Protein AF-A0A358Q6A5-F1 (afdb_monomer_lite)

Radius of gyration: 12.93 Å; chains: 1; bounding box: 24×24×47 Å

Foldseek 3Di:
DPPPVVLVVLLVVLVVLLCQQFPGPPDDLVPTAGDPPDDPVSLVVSLVSLVPRPDPVSSVVSVVSSVSSVVNNVVVVD

Secondary structure (DSSP, 8-state):
--HHHHHHHHHHHHHHHHHTTBS-SSS-GGG--BPTT--HHHHHHHHHHHHT-S-HHHHHHHHHHHHHHHHHHHHH--

pLDDT: mean 89.34, std 12.72, range [44.31, 97.75]

Sequence (78 aa):
MPKQQKKLAKVAAAQAAIDDLFVDATVADAEKVLAEGVDQAQIDAATALVDTIADEDTKLAGQTTIAIAQALLDADTQ

Structure (mmCIF, N/CA/C/O backbone):
data_AF-A0A358Q6A5-F1
#
_entry.id   AF-A0A358Q6A5-F1
#
loop_
_atom_site.group_PDB
_atom_site.id
_atom_site.type_symbol
_atom_site.label_atom_id
_atom_site.label_alt_id
_atom_site.label_comp_id
_atom_site.label_asym_id
_atom_site.label_entity_id
_atom_site.label_seq_id
_atom_site.pdbx_PDB_ins_code
_atom_site.Cartn_x
_atom_site.Cartn_y
_atom_site.Cartn_z
_atom_site.occupancy
_atom_site.B_iso_or_equiv
_atom_site.auth_seq_id
_atom_site.auth_comp_id
_atom_site.auth_asym_id
_atom_site.auth_atom_id
_atom_site.pdbx_PDB_model_num
ATOM 1 N N . MET A 1 1 ? -11.889 5.354 28.088 1.00 44.31 1 MET A N 1
ATOM 2 C CA . MET A 1 1 ? -11.967 5.882 26.708 1.00 44.31 1 MET A CA 1
ATOM 3 C C . MET A 1 1 ? -11.421 4.827 25.735 1.00 44.31 1 MET A C 1
ATOM 5 O O . MET A 1 1 ? -10.212 4.689 25.674 1.00 44.31 1 MET A O 1
ATOM 9 N N . PRO A 1 2 ? -12.256 4.034 25.029 1.00 52.91 2 PRO A N 1
ATOM 10 C CA . PRO A 1 2 ? -11.785 2.921 24.182 1.00 52.91 2 PRO A CA 1
ATOM 11 C C . PRO A 1 2 ? -11.835 3.184 22.661 1.00 52.91 2 PRO A C 1
ATOM 13 O O . PRO A 1 2 ? -11.401 2.349 21.873 1.00 52.91 2 PRO A O 1
ATOM 16 N N . LYS A 1 3 ? -12.378 4.325 22.211 1.00 49.62 3 LYS A N 1
ATOM 17 C CA . LYS A 1 3 ? -12.667 4.571 20.782 1.00 49.62 3 LYS A CA 1
ATOM 18 C C . LYS A 1 3 ? -11.449 5.008 19.945 1.00 49.62 3 LYS A C 1
ATOM 20 O O . LYS A 1 3 ? -11.491 4.867 18.730 1.00 49.62 3 LYS A O 1
ATOM 25 N N . GLN A 1 4 ? -10.363 5.475 20.569 1.00 51.09 4 GLN A N 1
ATOM 26 C CA . GLN A 1 4 ? -9.153 5.932 19.860 1.00 51.09 4 GLN A CA 1
ATOM 27 C C . GLN A 1 4 ? -8.201 4.783 19.479 1.00 51.09 4 GLN A C 1
ATOM 29 O O . GLN A 1 4 ? -7.662 4.785 18.378 1.00 51.09 4 GLN A O 1
ATOM 34 N N . GLN A 1 5 ? -8.069 3.749 20.321 1.00 56.91 5 GLN A N 1
ATOM 35 C CA . GLN A 1 5 ? -7.173 2.608 20.055 1.00 56.91 5 GLN A CA 1
ATOM 36 C C . GLN A 1 5 ? -7.585 1.797 18.817 1.00 56.91 5 GLN A C 1
ATOM 38 O O . GLN A 1 5 ? -6.731 1.377 18.045 1.00 56.91 5 GLN A O 1
ATOM 43 N N . LYS A 1 6 ? -8.893 1.628 18.570 1.00 60.59 6 LYS A N 1
ATOM 44 C CA . LYS A 1 6 ? -9.385 0.928 17.369 1.00 60.59 6 LYS A CA 1
ATOM 45 C C . LYS A 1 6 ? -9.143 1.701 16.068 1.00 60.59 6 LYS A C 1
ATOM 47 O O . LYS A 1 6 ? -8.958 1.062 15.038 1.00 60.59 6 LYS A O 1
ATOM 52 N N . LYS A 1 7 ? -9.151 3.042 16.097 1.00 61.62 7 LYS A N 1
ATOM 53 C CA . LYS A 1 7 ? -8.858 3.866 14.908 1.00 61.62 7 LYS A CA 1
ATOM 54 C C . LYS A 1 7 ? -7.380 3.712 14.528 1.00 61.62 7 LYS A C 1
ATOM 56 O O . LYS A 1 7 ? -7.081 3.452 13.372 1.00 61.62 7 LYS A O 1
ATOM 61 N N . LEU A 1 8 ? -6.493 3.753 15.526 1.00 70.94 8 LEU A N 1
ATOM 62 C CA . LEU A 1 8 ? -5.053 3.549 15.347 1.00 70.94 8 LEU A CA 1
ATOM 63 C C . LEU A 1 8 ? -4.714 2.133 14.863 1.00 70.94 8 LEU A C 1
ATOM 65 O O . LEU A 1 8 ? -3.889 1.987 13.974 1.00 70.94 8 LEU A O 1
ATOM 69 N N . ALA A 1 9 ? -5.382 1.099 15.385 1.00 79.62 9 ALA A N 1
ATOM 70 C CA . ALA A 1 9 ? -5.130 -0.284 14.971 1.00 79.62 9 ALA A CA 1
ATOM 71 C C . ALA A 1 9 ? -5.464 -0.540 13.491 1.00 79.62 9 ALA A C 1
ATOM 73 O O . ALA A 1 9 ? -4.726 -1.244 12.811 1.00 79.62 9 ALA A O 1
ATOM 74 N N . LYS A 1 10 ? -6.554 0.049 12.980 1.00 84.00 10 LYS A N 1
ATOM 75 C CA . LYS A 1 10 ? -6.917 -0.061 11.559 1.00 84.00 10 LYS A CA 1
ATOM 76 C C . LYS A 1 10 ? -5.930 0.664 10.652 1.00 84.00 10 LYS A C 1
ATOM 78 O O . LYS A 1 10 ? -5.541 0.114 9.633 1.00 84.00 10 LYS A O 1
ATOM 83 N N . VAL A 1 11 ? -5.526 1.873 11.043 1.00 87.06 11 VAL A N 1
ATOM 84 C CA . VAL A 1 11 ? -4.531 2.651 10.295 1.00 87.06 11 VAL A CA 1
ATOM 85 C C . VAL A 1 11 ? -3.188 1.924 10.279 1.00 87.06 11 VAL A C 1
ATOM 87 O O . VAL A 1 11 ? -2.600 1.792 9.220 1.00 87.06 11 VAL A O 1
ATOM 90 N N . ALA A 1 12 ? -2.744 1.373 11.411 1.00 90.56 12 ALA A N 1
ATOM 91 C CA . ALA A 1 12 ? -1.500 0.607 11.479 1.00 90.56 12 ALA A CA 1
ATOM 92 C C . ALA A 1 12 ? -1.543 -0.667 10.620 1.00 90.56 12 ALA A C 1
ATOM 94 O O . ALA A 1 12 ? -0.572 -0.967 9.939 1.00 90.56 12 ALA A O 1
ATOM 95 N N . ALA A 1 13 ? -2.663 -1.398 10.625 1.00 91.25 13 ALA A N 1
ATOM 96 C CA . ALA A 1 13 ? -2.819 -2.593 9.797 1.00 91.25 13 ALA A CA 1
ATOM 97 C C . ALA A 1 13 ? -2.831 -2.261 8.298 1.00 91.25 13 ALA A C 1
ATOM 99 O O . ALA A 1 13 ? -2.198 -2.957 7.515 1.00 91.25 13 ALA A O 1
ATOM 100 N N . ALA A 1 14 ? -3.530 -1.193 7.910 1.00 93.06 14 ALA A N 1
ATOM 101 C CA . ALA A 1 14 ? -3.544 -0.728 6.530 1.00 93.06 14 ALA A CA 1
ATOM 102 C C . ALA A 1 14 ? -2.165 -0.222 6.089 1.00 93.06 14 ALA A C 1
ATOM 104 O O . ALA A 1 14 ? -1.730 -0.560 4.999 1.00 93.06 14 ALA A O 1
ATOM 105 N N . GLN A 1 15 ? -1.461 0.525 6.945 1.00 92.62 15 GLN A N 1
ATOM 106 C CA . GLN A 1 15 ? -0.112 0.999 6.644 1.00 92.62 15 GLN A CA 1
ATOM 107 C C . GLN A 1 15 ? 0.857 -0.170 6.471 1.00 92.62 15 GLN A C 1
ATOM 109 O O . GLN A 1 15 ? 1.551 -0.209 5.471 1.00 92.62 15 GLN A O 1
ATOM 114 N N . ALA A 1 16 ? 0.841 -1.151 7.377 1.00 93.50 16 ALA A N 1
ATOM 115 C CA . ALA A 1 16 ? 1.676 -2.343 7.245 1.00 93.50 16 ALA A CA 1
ATOM 116 C C . ALA A 1 16 ? 1.374 -3.111 5.948 1.00 93.50 16 ALA A C 1
ATOM 118 O O . ALA A 1 16 ? 2.293 -3.500 5.243 1.00 93.50 16 ALA A O 1
ATOM 119 N N . ALA A 1 17 ? 0.092 -3.263 5.596 1.00 95.44 17 ALA A N 1
ATOM 120 C CA . ALA A 1 17 ? -0.296 -3.924 4.354 1.00 95.44 17 ALA A CA 1
ATOM 121 C C . ALA A 1 17 ? 0.156 -3.157 3.105 1.00 95.44 17 ALA A C 1
ATOM 123 O O . ALA A 1 17 ? 0.539 -3.792 2.134 1.00 95.44 17 ALA A O 1
ATOM 124 N N . ILE A 1 18 ? 0.112 -1.819 3.120 1.00 95.06 18 ILE A N 1
ATOM 125 C CA . ILE A 1 18 ? 0.661 -0.985 2.042 1.00 95.06 18 ILE A CA 1
ATOM 126 C C . ILE A 1 18 ? 2.182 -1.125 1.992 1.00 95.06 18 ILE A C 1
ATOM 128 O O . ILE A 1 18 ? 2.731 -1.268 0.906 1.00 95.06 18 ILE A O 1
ATOM 132 N N . ASP A 1 19 ? 2.853 -1.075 3.143 1.00 95.06 19 ASP A N 1
ATOM 133 C CA . ASP A 1 19 ? 4.309 -1.132 3.221 1.00 95.06 19 ASP A CA 1
ATOM 134 C C . ASP A 1 19 ? 4.837 -2.464 2.665 1.00 95.06 19 ASP A C 1
ATOM 136 O O . ASP A 1 19 ? 5.799 -2.462 1.902 1.00 95.06 19 ASP A O 1
ATOM 140 N N . ASP A 1 20 ? 4.145 -3.570 2.958 1.00 95.56 20 ASP A N 1
ATOM 141 C CA . ASP A 1 20 ? 4.455 -4.914 2.456 1.00 95.56 20 ASP A CA 1
ATOM 142 C C . ASP 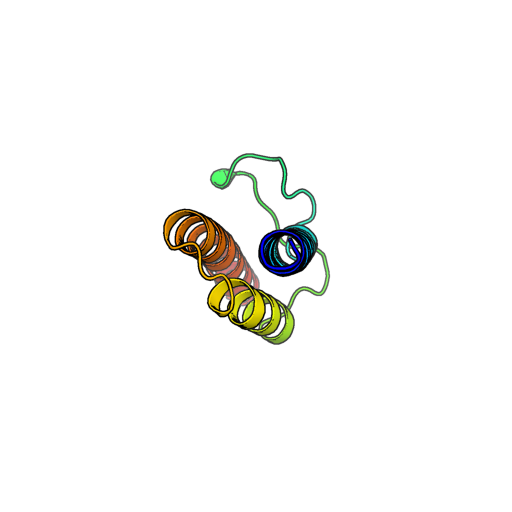A 1 20 ? 4.298 -5.053 0.924 1.00 95.56 20 ASP A C 1
ATOM 144 O O . ASP A 1 20 ? 4.828 -6.002 0.343 1.00 95.56 20 ASP A O 1
ATOM 148 N N . LEU A 1 21 ? 3.595 -4.132 0.242 1.00 96.94 21 LEU A N 1
ATOM 149 C CA . LEU A 1 21 ? 3.510 -4.130 -1.228 1.00 96.94 21 LEU A CA 1
ATOM 150 C C . LEU A 1 21 ? 4.814 -3.670 -1.889 1.00 96.94 21 LEU A C 1
ATOM 152 O O . LEU A 1 21 ? 5.010 -3.918 -3.077 1.00 96.94 21 LEU A O 1
ATOM 156 N N . PHE A 1 22 ? 5.698 -2.987 -1.162 1.00 96.81 22 PHE A N 1
ATOM 157 C CA . PHE A 1 22 ? 6.896 -2.373 -1.728 1.00 96.81 22 PHE A CA 1
ATOM 158 C C . PHE A 1 22 ? 8.170 -2.957 -1.127 1.00 96.81 22 PHE A C 1
ATOM 160 O O . PHE A 1 22 ? 8.211 -3.357 0.032 1.00 96.81 22 PHE A O 1
ATOM 167 N N . VAL A 1 23 ? 9.256 -2.943 -1.903 1.00 95.81 23 VAL A N 1
ATOM 168 C CA . VAL A 1 23 ? 10.597 -3.259 -1.374 1.00 95.81 23 VAL A CA 1
ATOM 169 C C . VAL A 1 23 ? 10.995 -2.255 -0.290 1.00 95.81 23 VAL A C 1
ATOM 171 O O . VAL A 1 23 ? 11.570 -2.623 0.733 1.00 95.81 23 VAL A O 1
ATOM 174 N N . ASP A 1 24 ? 10.687 -0.981 -0.530 1.00 92.62 24 ASP A N 1
ATOM 175 C CA . ASP A 1 24 ? 10.860 0.105 0.423 1.00 92.62 24 ASP A CA 1
ATOM 176 C C . ASP A 1 24 ? 9.689 1.084 0.281 1.00 92.62 24 ASP A C 1
ATOM 178 O O . ASP A 1 24 ? 9.511 1.749 -0.741 1.00 92.62 24 ASP A O 1
ATOM 182 N N . ALA A 1 25 ? 8.858 1.176 1.315 1.00 87.94 25 ALA A N 1
ATOM 183 C CA . ALA A 1 25 ? 7.721 2.086 1.339 1.00 87.94 25 ALA A CA 1
ATOM 184 C C . ALA A 1 25 ? 8.102 3.528 1.729 1.00 87.94 25 ALA A C 1
ATOM 186 O O . ALA A 1 25 ? 7.278 4.435 1.599 1.00 87.94 25 ALA A O 1
ATOM 187 N N . THR A 1 26 ? 9.345 3.767 2.158 1.00 88.50 26 THR A N 1
ATOM 188 C CA . THR A 1 26 ? 9.831 5.074 2.628 1.00 88.50 26 THR A CA 1
ATOM 189 C C . THR A 1 26 ? 10.389 5.960 1.515 1.00 88.50 26 THR A C 1
ATOM 191 O O . THR A 1 26 ? 10.457 7.180 1.687 1.00 88.50 26 THR A O 1
ATOM 194 N N . VAL A 1 27 ? 10.749 5.378 0.364 1.00 91.19 27 VAL A N 1
ATOM 195 C CA . VAL A 1 27 ? 11.212 6.135 -0.812 1.00 91.19 27 VAL A CA 1
ATOM 196 C C . VAL A 1 27 ? 10.074 6.916 -1.466 1.00 91.19 27 VAL A C 1
ATOM 198 O O . VAL A 1 27 ? 8.891 6.614 -1.270 1.00 91.19 27 VAL A O 1
ATOM 201 N N . ALA A 1 28 ? 10.430 7.920 -2.267 1.00 91.56 28 ALA A N 1
ATOM 202 C CA . ALA A 1 28 ? 9.468 8.717 -3.017 1.00 91.56 28 ALA A CA 1
ATOM 203 C C . ALA A 1 28 ? 8.632 7.849 -3.972 1.00 91.56 28 ALA A C 1
ATOM 205 O O . ALA A 1 28 ? 9.122 6.859 -4.506 1.00 91.56 28 ALA A O 1
ATOM 206 N N . ASP A 1 29 ? 7.393 8.263 -4.238 1.00 89.62 29 ASP A N 1
ATOM 207 C CA . ASP A 1 29 ? 6.433 7.548 -5.095 1.00 89.62 29 ASP A CA 1
ATOM 208 C C . ASP A 1 29 ? 6.998 7.144 -6.465 1.00 89.62 29 ASP A C 1
ATOM 210 O O . ASP A 1 29 ? 6.732 6.049 -6.947 1.00 89.62 29 ASP A O 1
ATOM 214 N N . ALA A 1 30 ? 7.826 8.002 -7.066 1.00 89.31 30 ALA A N 1
ATOM 215 C CA . ALA A 1 30 ? 8.463 7.751 -8.360 1.00 89.31 30 ALA A CA 1
ATOM 216 C C . ALA A 1 30 ? 9.595 6.705 -8.315 1.00 89.31 30 ALA A C 1
ATOM 218 O O . ALA A 1 30 ? 10.009 6.209 -9.358 1.00 89.31 30 A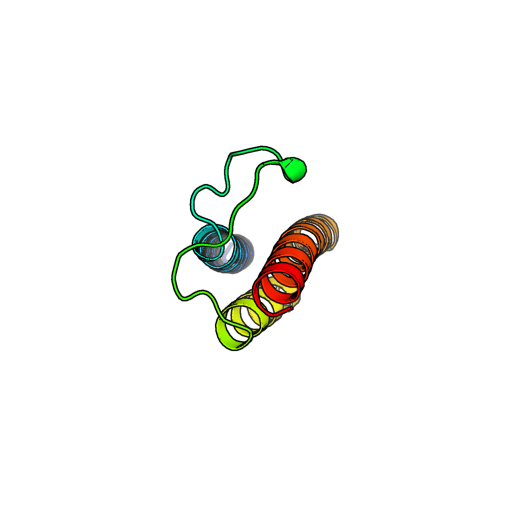LA A O 1
ATOM 219 N N . GLU A 1 31 ? 10.115 6.403 -7.126 1.00 92.62 31 GLU A N 1
ATOM 220 C CA . GLU A 1 31 ? 11.196 5.439 -6.882 1.00 92.62 31 GLU A CA 1
ATOM 221 C C . GLU A 1 31 ? 10.667 4.133 -6.272 1.00 92.62 31 GLU A C 1
ATOM 223 O O . GLU A 1 31 ? 11.441 3.211 -6.015 1.00 92.62 31 GLU A O 1
ATOM 228 N N . LYS A 1 32 ? 9.352 4.045 -6.023 1.00 93.88 32 LYS A N 1
ATOM 229 C CA . LYS A 1 32 ? 8.730 2.848 -5.462 1.00 93.88 32 LYS A CA 1
ATOM 230 C C . LYS A 1 32 ? 8.832 1.680 -6.433 1.00 93.88 32 LYS A C 1
ATOM 232 O O . LYS A 1 32 ? 8.609 1.815 -7.633 1.00 93.88 32 LYS A O 1
ATOM 237 N N . VAL A 1 33 ? 9.121 0.514 -5.869 1.00 95.62 33 VAL A N 1
ATOM 238 C CA . VAL A 1 33 ? 9.193 -0.768 -6.572 1.00 95.62 33 VAL A CA 1
ATOM 239 C C . VAL A 1 33 ? 8.406 -1.787 -5.764 1.00 95.62 33 VAL A C 1
ATOM 241 O O . VAL A 1 33 ? 8.493 -1.789 -4.532 1.00 95.62 33 VAL A O 1
ATOM 244 N N . LEU A 1 34 ? 7.639 -2.636 -6.448 1.00 96.38 34 LEU A N 1
ATOM 245 C CA . LEU A 1 34 ? 6.889 -3.706 -5.801 1.00 96.38 34 LEU A CA 1
ATOM 246 C C . LEU A 1 34 ? 7.824 -4.746 -5.188 1.00 96.38 34 LEU A C 1
ATOM 248 O O . LEU A 1 34 ? 8.865 -5.074 -5.759 1.00 96.38 34 LEU A O 1
ATOM 252 N N . ALA A 1 35 ? 7.440 -5.268 -4.027 1.00 95.75 35 ALA A N 1
ATOM 253 C CA . ALA A 1 35 ? 8.109 -6.426 -3.456 1.00 95.75 35 ALA A CA 1
ATOM 254 C C . ALA A 1 35 ? 7.922 -7.663 -4.355 1.00 95.75 35 ALA A C 1
ATOM 256 O O . ALA A 1 35 ? 6.944 -7.788 -5.094 1.00 95.75 35 ALA A O 1
ATOM 257 N N . GLU A 1 36 ? 8.876 -8.594 -4.296 1.00 93.69 36 GLU A N 1
ATOM 258 C CA . GLU A 1 36 ? 8.817 -9.822 -5.090 1.00 93.69 36 GLU A CA 1
ATOM 259 C C . GLU A 1 36 ? 7.581 -10.655 -4.720 1.00 93.69 36 GLU A C 1
ATOM 261 O O . GLU A 1 36 ? 7.295 -10.887 -3.544 1.00 93.69 36 GLU A O 1
ATOM 266 N N . GLY A 1 37 ? 6.862 -11.128 -5.739 1.00 91.69 37 GLY A N 1
ATOM 267 C CA . GLY A 1 37 ? 5.671 -11.953 -5.559 1.00 91.69 37 GLY A CA 1
ATOM 268 C C . GLY A 1 37 ? 4.413 -11.179 -5.177 1.00 91.69 37 GLY A C 1
ATOM 269 O 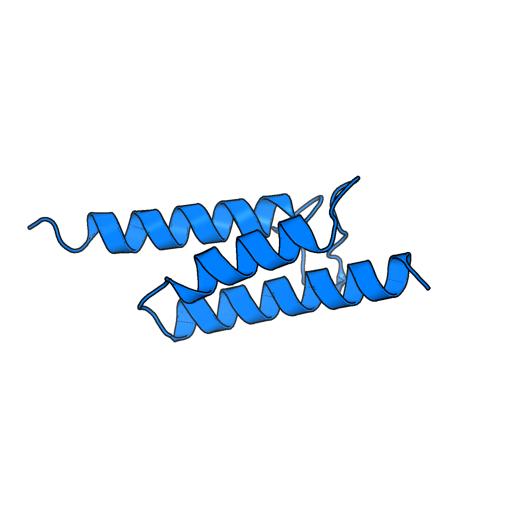O . GLY A 1 37 ? 3.406 -11.831 -4.923 1.00 91.69 37 GLY A O 1
ATOM 270 N N . VAL A 1 38 ? 4.454 -9.838 -5.154 1.00 95.38 38 VAL A N 1
ATOM 271 C CA . VAL A 1 38 ? 3.246 -9.016 -5.018 1.00 95.38 38 VAL A CA 1
ATOM 272 C C . VAL A 1 38 ? 2.332 -9.236 -6.216 1.00 95.38 38 VAL A C 1
ATOM 274 O O . VAL A 1 38 ? 2.728 -9.020 -7.359 1.00 95.38 38 VAL A O 1
ATOM 277 N N . ASP A 1 39 ? 1.101 -9.652 -5.937 1.00 95.94 39 ASP A N 1
ATOM 278 C CA . ASP A 1 39 ? 0.052 -9.854 -6.926 1.00 95.94 39 ASP A CA 1
ATOM 279 C C . ASP A 1 39 ? -1.183 -8.977 -6.660 1.00 95.94 39 ASP A C 1
ATOM 281 O O . ASP A 1 39 ? -1.282 -8.238 -5.673 1.00 95.94 39 ASP A O 1
ATOM 285 N N . GLN A 1 40 ? -2.166 -9.079 -7.557 1.00 96.00 40 GLN A N 1
ATOM 286 C CA . GLN A 1 40 ? -3.416 -8.334 -7.441 1.00 96.00 40 GLN A CA 1
ATOM 287 C C . GLN A 1 40 ? -4.167 -8.649 -6.140 1.00 96.00 40 GLN A C 1
ATOM 289 O O . GLN A 1 40 ? -4.808 -7.768 -5.575 1.00 96.00 40 GLN A O 1
ATOM 294 N N . ALA A 1 41 ? -4.081 -9.881 -5.627 1.00 96.56 41 ALA A N 1
ATOM 295 C CA . ALA A 1 41 ? -4.797 -10.267 -4.418 1.00 96.56 41 ALA A CA 1
ATOM 296 C C . ALA A 1 41 ? -4.232 -9.559 -3.176 1.00 96.56 41 ALA A C 1
ATOM 298 O O . ALA A 1 41 ? -4.994 -9.194 -2.277 1.00 96.56 41 ALA A O 1
ATOM 299 N N . GLN A 1 42 ? -2.919 -9.323 -3.127 1.00 97.06 42 GLN A N 1
ATOM 300 C CA . GLN A 1 42 ? -2.290 -8.538 -2.060 1.00 97.06 42 GLN A CA 1
ATOM 301 C C . GLN A 1 42 ? -2.666 -7.053 -2.143 1.00 97.06 42 GLN A C 1
ATOM 303 O O . GLN A 1 42 ? -2.993 -6.450 -1.116 1.00 97.06 42 GLN A O 1
ATOM 308 N N . ILE A 1 43 ? -2.704 -6.481 -3.350 1.00 97.25 43 ILE A N 1
ATOM 309 C CA . ILE A 1 43 ? -3.145 -5.094 -3.576 1.00 97.25 43 ILE A CA 1
ATOM 310 C C . ILE A 1 43 ? -4.623 -4.920 -3.177 1.00 97.25 43 ILE A C 1
ATOM 312 O O . ILE A 1 43 ? -4.979 -3.976 -2.461 1.00 97.25 43 ILE A O 1
ATOM 316 N N . ASP A 1 44 ? -5.487 -5.865 -3.552 1.00 97.75 44 ASP A N 1
ATOM 317 C CA . ASP A 1 44 ? -6.908 -5.863 -3.192 1.00 97.75 44 ASP A CA 1
ATOM 318 C C . ASP A 1 44 ? -7.107 -5.992 -1.670 1.00 97.75 44 ASP A C 1
ATOM 320 O O . ASP A 1 44 ? -7.957 -5.316 -1.079 1.00 97.75 44 ASP A O 1
ATOM 324 N N . ALA A 1 45 ? -6.294 -6.818 -1.000 1.00 96.69 45 ALA A N 1
ATOM 325 C CA . ALA A 1 45 ? -6.326 -6.962 0.453 1.00 96.69 45 ALA A CA 1
ATOM 326 C C . ALA A 1 45 ? -5.932 -5.659 1.174 1.00 96.69 45 ALA A C 1
ATOM 328 O O . ALA A 1 45 ? -6.608 -5.257 2.129 1.00 96.69 45 ALA A O 1
ATOM 329 N N . ALA A 1 46 ? -4.887 -4.970 0.705 1.00 96.38 46 ALA A N 1
ATOM 330 C CA . ALA A 1 46 ? -4.495 -3.661 1.229 1.00 96.38 46 ALA A CA 1
ATOM 331 C C . ALA A 1 46 ? -5.603 -2.614 1.010 1.00 96.38 46 ALA A C 1
ATOM 333 O O . ALA A 1 46 ? -5.943 -1.867 1.933 1.00 96.38 46 ALA A O 1
ATOM 334 N N . THR A 1 47 ? -6.240 -2.625 -0.165 1.00 97.12 47 THR A N 1
ATOM 335 C CA . THR A 1 47 ? -7.370 -1.740 -0.505 1.00 97.12 47 THR A CA 1
ATOM 336 C C . THR A 1 47 ? -8.523 -1.914 0.473 1.00 97.12 47 THR A C 1
ATOM 338 O O . THR A 1 47 ? -9.000 -0.941 1.062 1.00 97.12 47 THR A O 1
ATOM 341 N N . ALA A 1 48 ? -8.916 -3.162 0.735 1.00 96.94 48 ALA A N 1
ATOM 342 C CA . ALA A 1 48 ? -9.990 -3.464 1.670 1.00 96.94 48 ALA A CA 1
ATOM 343 C C . ALA A 1 48 ? -9.692 -2.939 3.086 1.00 96.94 48 ALA A C 1
ATOM 345 O O . ALA A 1 48 ? -10.594 -2.432 3.757 1.00 96.94 48 ALA A O 1
ATOM 346 N N . LEU A 1 49 ? -8.437 -3.024 3.547 1.00 94.81 49 LEU A N 1
ATOM 347 C CA . LEU A 1 49 ? -8.022 -2.500 4.852 1.00 94.81 49 LEU A CA 1
ATOM 348 C C . LEU A 1 49 ? -8.105 -0.972 4.907 1.00 94.81 49 LEU A C 1
ATOM 350 O O . LEU A 1 49 ? -8.684 -0.434 5.862 1.00 94.81 49 LEU A O 1
ATOM 354 N N . VAL A 1 50 ? -7.584 -0.289 3.883 1.00 95.25 50 VAL A N 1
ATOM 355 C CA . VAL A 1 50 ? -7.626 1.175 3.746 1.00 95.25 50 VAL A CA 1
ATOM 356 C C . VAL A 1 50 ? -9.066 1.687 3.718 1.00 95.25 50 VAL A C 1
ATOM 358 O O . VAL A 1 50 ? -9.403 2.639 4.426 1.00 95.25 50 VAL A O 1
ATOM 361 N N . ASP A 1 51 ? -9.965 1.001 3.017 1.00 95.50 51 ASP A N 1
ATOM 362 C CA . ASP A 1 51 ? -11.378 1.378 2.948 1.00 95.50 51 ASP A CA 1
ATOM 363 C C . ASP A 1 51 ? -12.087 1.325 4.308 1.00 95.50 51 ASP A C 1
ATOM 365 O O . ASP A 1 51 ? -13.050 2.067 4.543 1.00 95.50 51 ASP A O 1
ATOM 369 N N . THR A 1 52 ? -11.582 0.522 5.254 1.00 93.31 52 THR A N 1
ATOM 370 C CA . THR A 1 52 ? -12.123 0.461 6.621 1.00 93.31 52 THR A CA 1
ATOM 371 C C . THR A 1 52 ? -11.702 1.625 7.525 1.00 93.31 52 THR A C 1
ATOM 373 O O . THR A 1 52 ? -12.237 1.744 8.644 1.00 93.31 52 THR A O 1
ATOM 376 N N . ILE A 1 53 ? -10.745 2.454 7.086 1.00 91.44 53 ILE A N 1
ATOM 377 C CA . ILE A 1 53 ? -10.274 3.642 7.803 1.00 91.44 53 ILE A CA 1
ATOM 378 C C . ILE A 1 53 ? -11.397 4.687 7.807 1.00 91.44 53 ILE A C 1
ATOM 380 O O . ILE A 1 53 ? -12.003 4.997 6.787 1.00 91.44 53 ILE A O 1
ATOM 384 N N . ALA A 1 54 ? -11.720 5.220 8.986 1.00 90.88 54 ALA A N 1
ATOM 385 C CA . ALA A 1 54 ? -12.781 6.224 9.138 1.00 90.88 54 ALA A CA 1
ATOM 386 C C . ALA A 1 54 ? -12.306 7.659 8.856 1.00 90.88 54 ALA A C 1
ATOM 388 O O . ALA A 1 54 ? -13.110 8.578 8.810 1.00 90.88 54 ALA A O 1
ATOM 389 N N . ASP A 1 55 ? -10.995 7.855 8.791 1.00 90.88 55 ASP A N 1
ATOM 390 C CA . ASP A 1 55 ? -10.356 9.126 8.486 1.00 90.88 55 ASP A CA 1
ATOM 391 C C . ASP A 1 55 ? -10.196 9.270 6.971 1.00 90.88 55 ASP A C 1
ATOM 393 O O . ASP A 1 55 ? -9.527 8.441 6.358 1.00 90.88 55 ASP A O 1
ATOM 397 N N . GLU A 1 56 ? -10.853 10.257 6.367 1.00 92.81 56 GLU A N 1
ATOM 398 C CA . GLU A 1 56 ? -10.890 10.390 4.906 1.00 92.81 56 GLU A CA 1
ATOM 399 C C . GLU A 1 56 ? -9.529 10.784 4.329 1.00 92.81 56 GLU A C 1
ATOM 401 O O . GLU A 1 56 ? -9.113 10.191 3.338 1.00 92.81 56 GLU A O 1
ATOM 406 N N . ASP A 1 57 ? -8.794 11.682 4.991 1.00 93.19 57 ASP A N 1
ATOM 407 C CA . ASP A 1 57 ? -7.457 12.096 4.550 1.00 93.19 57 ASP A CA 1
ATOM 408 C C . ASP A 1 57 ? -6.471 10.922 4.601 1.00 93.19 57 ASP A C 1
ATOM 410 O O . ASP A 1 57 ? -5.774 10.638 3.626 1.00 93.19 57 ASP A O 1
ATOM 414 N N . THR A 1 58 ? -6.460 10.175 5.712 1.00 92.00 58 THR A N 1
ATOM 415 C CA . THR A 1 58 ? -5.614 8.976 5.844 1.00 92.00 58 THR A CA 1
ATOM 416 C C . THR A 1 58 ? -6.006 7.897 4.831 1.00 92.00 58 THR A C 1
ATOM 418 O O . THR A 1 58 ? -5.140 7.227 4.269 1.00 92.00 58 THR A O 1
ATOM 421 N N . LYS A 1 59 ? -7.310 7.717 4.579 1.00 93.56 59 LYS A N 1
ATOM 422 C CA . LYS A 1 59 ? -7.800 6.769 3.572 1.00 93.56 59 LYS A CA 1
ATOM 423 C C . LYS A 1 59 ? -7.334 7.157 2.174 1.00 93.56 59 LYS A C 1
ATOM 425 O O . LYS A 1 59 ? -6.821 6.306 1.458 1.00 93.56 59 LYS A O 1
ATOM 430 N N . LEU A 1 60 ? -7.497 8.423 1.798 1.00 95.50 60 LEU A N 1
ATOM 431 C CA . LEU A 1 60 ? -7.125 8.923 0.479 1.00 95.50 60 LEU A CA 1
ATOM 432 C C . LEU A 1 60 ? -5.617 8.797 0.238 1.00 95.50 60 LEU A C 1
ATOM 434 O O . LEU A 1 60 ? -5.202 8.377 -0.843 1.00 95.50 60 LEU A O 1
ATOM 438 N N . ALA A 1 61 ? -4.802 9.098 1.254 1.00 93.31 61 ALA A N 1
ATOM 439 C CA . ALA A 1 61 ? -3.360 8.880 1.197 1.00 93.31 61 ALA A CA 1
ATOM 440 C C . ALA A 1 61 ? -3.031 7.401 0.932 1.00 93.31 61 ALA A C 1
ATOM 442 O O . ALA A 1 61 ? -2.291 7.098 0.000 1.00 93.31 61 ALA A O 1
ATOM 443 N N . GLY A 1 62 ? -3.652 6.476 1.672 1.00 94.94 62 GLY A N 1
ATOM 444 C CA . GLY A 1 62 ? -3.466 5.039 1.456 1.00 94.94 62 GLY A CA 1
ATOM 445 C C . GLY A 1 62 ? -3.915 4.566 0.068 1.00 94.94 62 GLY A C 1
ATOM 446 O O . GLY A 1 62 ? -3.194 3.819 -0.587 1.00 94.94 62 GLY A O 1
ATOM 447 N N . GLN A 1 63 ? -5.066 5.042 -0.419 1.00 96.38 63 GLN A N 1
ATOM 448 C CA . GLN A 1 63 ? -5.567 4.718 -1.761 1.00 96.38 63 GLN A CA 1
ATOM 449 C C . GLN A 1 63 ? -4.643 5.245 -2.867 1.00 96.38 63 GLN A C 1
ATOM 451 O O . GLN A 1 63 ? -4.480 4.587 -3.890 1.00 96.38 63 GLN A O 1
ATOM 456 N N . THR A 1 64 ? -4.004 6.398 -2.655 1.00 96.00 64 THR A N 1
ATOM 457 C CA . THR A 1 64 ? -3.022 6.954 -3.599 1.00 96.00 64 THR A CA 1
ATOM 458 C C . THR A 1 64 ? -1.799 6.047 -3.700 1.00 96.00 64 THR A C 1
ATOM 460 O O . THR A 1 64 ? -1.376 5.705 -4.802 1.00 96.00 64 THR A O 1
ATOM 463 N N . THR A 1 65 ? -1.275 5.584 -2.563 1.00 95.50 65 THR A N 1
ATOM 464 C CA . THR A 1 65 ? -0.135 4.660 -2.545 1.00 95.50 65 THR A CA 1
ATOM 465 C C . THR A 1 65 ? -0.480 3.314 -3.185 1.00 95.50 65 THR A C 1
ATOM 467 O O . THR A 1 65 ? 0.306 2.773 -3.957 1.00 95.50 65 THR A O 1
ATOM 470 N N . ILE A 1 66 ? -1.681 2.794 -2.934 1.00 97.12 66 ILE A N 1
ATOM 471 C CA . ILE A 1 66 ? -2.178 1.568 -3.574 1.00 97.12 66 ILE A CA 1
ATOM 472 C C . ILE A 1 66 ? -2.306 1.740 -5.091 1.00 97.12 66 ILE A C 1
ATOM 474 O O . ILE A 1 66 ? -1.947 0.835 -5.838 1.00 97.12 66 ILE A O 1
ATOM 478 N N . ALA A 1 67 ? -2.761 2.900 -5.571 1.00 97.50 67 ALA A N 1
ATOM 479 C CA . ALA A 1 67 ? -2.835 3.168 -7.006 1.00 97.50 67 ALA A CA 1
ATOM 480 C C . ALA A 1 67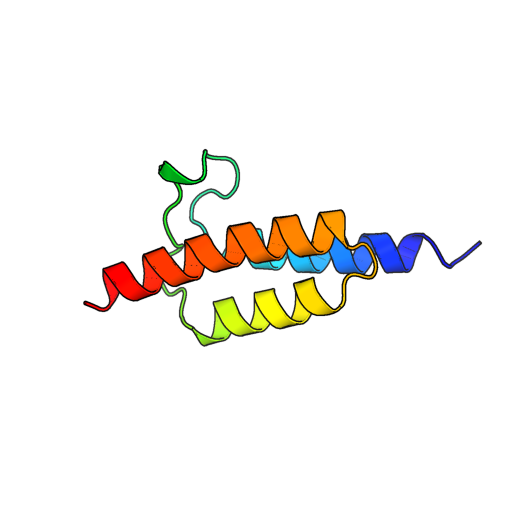 ? -1.448 3.150 -7.675 1.00 97.50 67 ALA A C 1
ATOM 482 O O . ALA A 1 67 ? -1.328 2.714 -8.819 1.00 97.50 67 ALA A O 1
ATOM 483 N N . ILE A 1 68 ? -0.395 3.565 -6.960 1.00 96.06 68 ILE A N 1
ATOM 484 C CA . ILE A 1 68 ? 0.991 3.419 -7.430 1.00 96.06 68 ILE A CA 1
ATOM 485 C C . ILE A 1 68 ? 1.370 1.937 -7.521 1.00 96.06 68 ILE A C 1
ATOM 487 O O . ILE A 1 68 ? 1.910 1.520 -8.542 1.00 96.06 68 ILE A O 1
ATOM 491 N N . ALA A 1 69 ? 1.050 1.131 -6.500 1.00 96.50 69 ALA A N 1
ATOM 492 C CA . ALA A 1 69 ? 1.295 -0.314 -6.537 1.00 96.50 69 ALA A CA 1
ATOM 493 C C . ALA A 1 69 ? 0.591 -0.982 -7.731 1.00 96.50 69 ALA A C 1
ATOM 495 O O . ALA A 1 69 ? 1.210 -1.767 -8.444 1.00 96.50 69 ALA A O 1
ATOM 496 N N . GLN A 1 70 ? -0.668 -0.613 -7.994 1.00 97.44 70 GLN A N 1
ATOM 497 C CA . GLN A 1 70 ? -1.426 -1.108 -9.144 1.00 97.44 70 GLN A CA 1
ATOM 498 C C . GLN A 1 70 ? -0.734 -0.765 -10.465 1.00 97.44 70 GLN A C 1
ATOM 500 O O . GLN A 1 70 ? -0.528 -1.641 -11.297 1.00 97.44 70 GLN A O 1
ATOM 505 N N . ALA A 1 71 ? -0.332 0.495 -10.644 1.00 96.62 71 ALA A N 1
ATOM 506 C CA . ALA A 1 71 ? 0.334 0.933 -11.865 1.00 96.62 71 ALA A CA 1
ATOM 507 C C . ALA A 1 71 ? 1.671 0.209 -12.099 1.00 96.62 71 ALA A C 1
ATOM 509 O O . ALA A 1 71 ? 2.020 -0.077 -13.242 1.00 96.62 71 ALA A O 1
ATOM 510 N N . LEU A 1 72 ? 2.412 -0.097 -11.029 1.00 95.94 72 LEU A N 1
ATOM 511 C CA . LEU A 1 72 ? 3.651 -0.872 -11.109 1.00 95.94 72 LEU A CA 1
ATOM 512 C C . LEU A 1 72 ? 3.387 -2.339 -11.481 1.00 95.94 72 LEU A C 1
ATOM 514 O O . LEU A 1 72 ? 4.111 -2.876 -12.313 1.00 95.94 72 LEU A O 1
ATOM 518 N N . LEU A 1 73 ? 2.349 -2.970 -10.918 1.00 96.00 73 LEU A N 1
ATOM 519 C CA . LEU A 1 73 ? 1.991 -4.358 -11.237 1.00 96.00 73 LEU A CA 1
ATOM 520 C C . LEU A 1 73 ? 1.508 -4.479 -12.687 1.00 96.00 73 LEU A C 1
ATOM 522 O O . LEU A 1 73 ? 1.913 -5.382 -13.419 1.00 96.00 73 LEU A O 1
ATOM 526 N N . ASP A 1 74 ? 0.677 -3.533 -13.122 1.00 95.44 74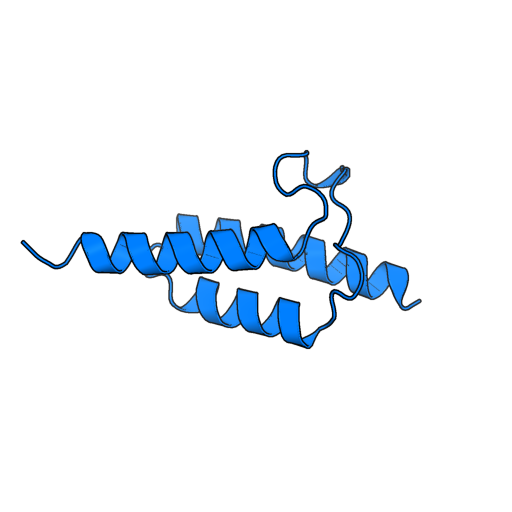 ASP A N 1
ATOM 527 C CA . ASP A 1 74 ? 0.208 -3.453 -14.502 1.00 95.44 74 ASP A CA 1
ATOM 528 C C . ASP A 1 74 ? 1.384 -3.253 -15.471 1.00 95.44 74 ASP A C 1
ATOM 530 O O . ASP A 1 74 ? 1.373 -3.802 -16.565 1.00 95.44 74 ASP A O 1
ATOM 534 N N . ALA A 1 75 ? 2.417 -2.500 -15.077 1.00 93.19 75 ALA A N 1
ATOM 535 C CA . ALA A 1 75 ? 3.615 -2.300 -15.891 1.00 93.19 75 ALA A CA 1
ATOM 536 C C . ALA A 1 75 ? 4.536 -3.534 -15.945 1.00 93.19 75 ALA A C 1
ATOM 538 O O . ALA A 1 75 ? 5.185 -3.740 -16.967 1.00 93.19 75 ALA A O 1
ATOM 539 N N . ASP A 1 76 ? 4.602 -4.338 -14.879 1.00 87.94 76 ASP A N 1
ATOM 540 C CA . ASP A 1 76 ? 5.400 -5.577 -14.823 1.00 87.94 76 ASP A CA 1
ATOM 541 C C . ASP A 1 76 ? 4.743 -6.737 -15.594 1.00 87.94 76 ASP A C 1
ATOM 543 O O . ASP A 1 76 ? 5.418 -7.623 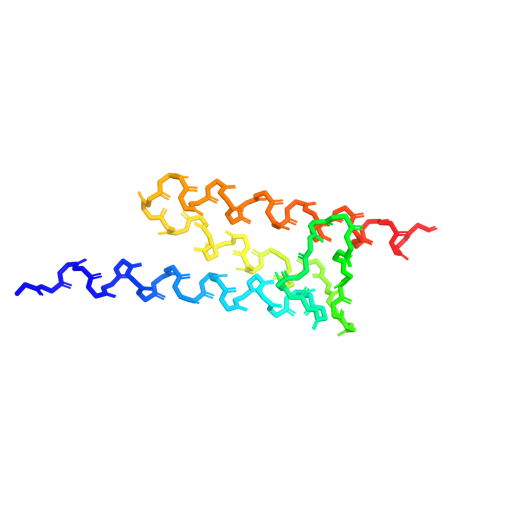-16.115 1.00 87.94 76 ASP A O 1
ATOM 547 N N . THR A 1 77 ? 3.411 -6.715 -15.705 1.00 82.94 77 THR A N 1
ATOM 548 C CA . THR A 1 77 ? 2.616 -7.757 -16.378 1.00 82.94 77 THR A CA 1
ATOM 549 C C . THR A 1 77 ? 2.379 -7.516 -17.878 1.00 82.94 77 THR A C 1
ATOM 551 O O . THR A 1 77 ? 1.760 -8.363 -18.532 1.00 82.94 77 THR A O 1
ATOM 554 N N . GLN A 1 78 ? 2.858 -6.395 -18.432 1.00 57.03 78 GLN A N 1
ATOM 555 C CA . GLN A 1 78 ? 2.815 -6.055 -19.868 1.00 57.03 78 GLN A CA 1
ATOM 556 C C . GLN A 1 78 ? 4.020 -6.614 -20.632 1.00 57.03 78 GLN A C 1
ATOM 558 O O . GLN A 1 78 ? 3.797 -7.133 -21.752 1.00 57.03 78 GLN A O 1
#